Protein AF-A0A536X803-F1 (afdb_monomer)

Sequence (122 aa):
MPSRKRCISSSVLGGNAGVATTVPAFPGFPLGVTSGTYDGVLN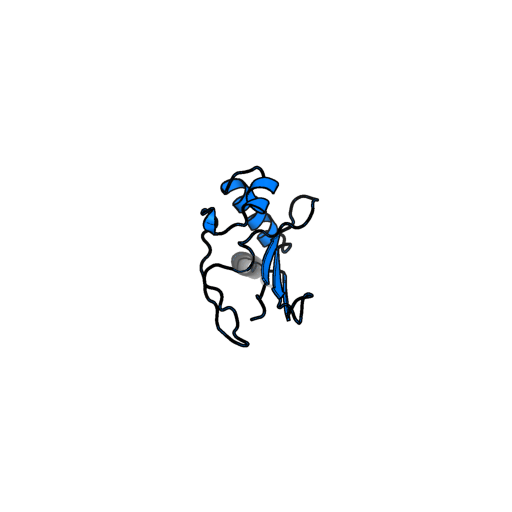LASAASYNPAFITANGGSVAQAEAVFIAGLLSNQTYLNIHTVNFPGGEIRAFLRVPEPATLVLFGIALAGVAFTRRPRP

Solvent-accessible surface area (backbone atoms only — not comparable to full-atom values): 7137 Å² total; per-residue (Å²): 131,67,71,48,38,28,41,36,29,36,37,75,70,101,52,82,64,38,50,41,30,26,75,54,38,51,90,88,55,84,69,80,60,97,74,84,86,82,86,83,87,73,53,62,85,41,65,86,43,35,20,70,69,30,24,54,75,44,78,60,35,47,70,45,32,36,53,49,46,51,53,4,34,75,66,50,42,19,34,42,40,36,26,34,74,92,35,72,90,41,76,46,76,49,64,46,72,68,81,78,65,68,61,58,59,51,49,52,52,50,54,50,52,53,54,62,72,66,56,82,79,132

Radius of gyration: 20.3 Å; Cα contacts (8 Å, |Δi|>4): 181; chains: 1; bounding box: 62×33×50 Å

Foldseek 3Di:
DWWKAKFKWFDDDPDDGDGFADPSHHPPPDTPDPDDDDDDDQDLQDPNGGDQVLCVVQPNHSVSSSVRRVNRQAVLRMKIFTGTPVRNVGPDIDRRHDPDDCVVVVVVVVVVVVVVVPPDDD

pLDDT: mean 81.98, std 11.74, range [44.28, 94.69]

Mean predicted aligned error: 9.09 Å

Structure (mmCIF, N/CA/C/O backbone):
data_AF-A0A536X803-F1
#
_entry.id   AF-A0A536X803-F1
#
loop_
_atom_site.group_PDB
_atom_site.id
_atom_site.type_symbol
_atom_site.label_atom_id
_atom_site.label_alt_id
_atom_site.label_comp_id
_atom_site.label_asym_id
_atom_site.label_entity_id
_atom_site.label_seq_id
_atom_site.pdbx_PDB_ins_code
_atom_site.Cartn_x
_atom_site.Cartn_y
_atom_site.Cartn_z
_atom_site.occupancy
_atom_site.B_iso_or_equiv
_atom_site.auth_seq_id
_atom_site.auth_comp_id
_atom_site.auth_asym_id
_atom_site.auth_atom_id
_atom_site.pdbx_PDB_model_num
ATOM 1 N N . MET A 1 1 ? 9.266 -8.608 -23.574 1.00 44.28 1 MET A N 1
ATOM 2 C CA . MET A 1 1 ? 8.009 -8.557 -22.794 1.00 44.28 1 MET A CA 1
ATOM 3 C C . MET A 1 1 ? 8.082 -7.351 -21.862 1.00 44.28 1 MET A C 1
ATOM 5 O O . MET A 1 1 ? 9.076 -7.252 -21.151 1.00 44.28 1 MET A O 1
ATOM 9 N N . PRO A 1 2 ? 7.138 -6.397 -21.902 1.00 51.75 2 PRO A N 1
ATOM 10 C CA . PRO A 1 2 ? 7.245 -5.156 -21.137 1.00 51.75 2 PRO A CA 1
ATOM 11 C C . PRO A 1 2 ? 7.035 -5.419 -19.639 1.00 51.75 2 PRO A C 1
ATOM 13 O O . PRO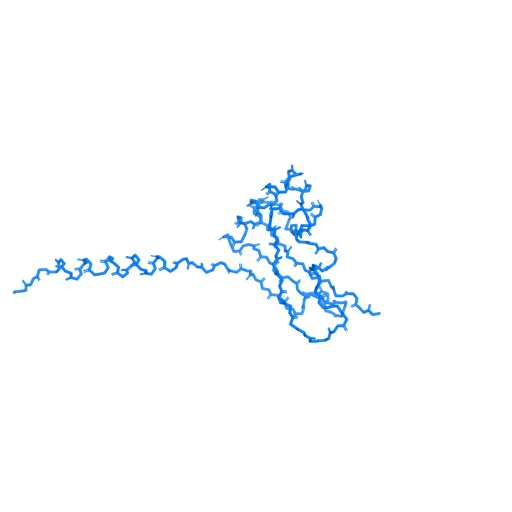 A 1 2 ? 5.934 -5.756 -19.206 1.00 51.75 2 PRO A O 1
ATOM 16 N N . SER A 1 3 ? 8.093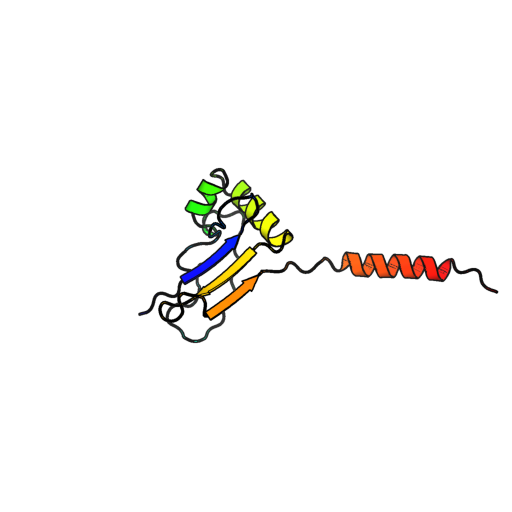 -5.280 -18.841 1.00 47.38 3 SER A N 1
ATOM 17 C CA . SER A 1 3 ? 8.046 -5.446 -17.385 1.00 47.38 3 SER A CA 1
ATOM 18 C C . SER A 1 3 ? 7.124 -4.392 -16.765 1.00 47.38 3 SER A C 1
ATOM 20 O O . SER A 1 3 ? 7.462 -3.208 -16.722 1.00 47.38 3 SER A O 1
ATOM 22 N N . ARG A 1 4 ? 5.934 -4.805 -16.311 1.00 55.75 4 ARG A N 1
ATOM 23 C CA . ARG A 1 4 ? 5.007 -3.920 -15.593 1.00 55.75 4 ARG A CA 1
ATOM 24 C C . ARG A 1 4 ? 5.586 -3.634 -14.210 1.00 55.75 4 ARG A C 1
ATOM 26 O O . ARG A 1 4 ? 5.857 -4.568 -13.461 1.00 55.75 4 ARG A O 1
ATOM 33 N N . LYS A 1 5 ? 5.778 -2.359 -13.879 1.00 57.78 5 LYS A N 1
ATOM 34 C CA . LYS A 1 5 ? 6.199 -1.927 -12.546 1.00 57.78 5 LYS A CA 1
ATOM 35 C C . LYS A 1 5 ? 4.954 -1.496 -11.752 1.00 57.78 5 LYS A C 1
ATOM 37 O O . LYS A 1 5 ? 4.036 -0.861 -12.276 1.00 57.78 5 LYS A O 1
ATOM 42 N N . ARG A 1 6 ? 4.850 -1.938 -10.507 1.00 72.25 6 ARG A N 1
ATOM 43 C CA . ARG A 1 6 ? 3.650 -1.889 -9.678 1.00 72.25 6 ARG A CA 1
ATOM 44 C C . ARG A 1 6 ? 4.062 -1.772 -8.231 1.00 72.25 6 ARG A C 1
ATOM 46 O O . ARG A 1 6 ? 4.670 -2.687 -7.688 1.00 72.25 6 ARG A O 1
ATOM 53 N N . CYS A 1 7 ? 3.785 -0.632 -7.629 1.00 68.75 7 CYS A N 1
ATOM 54 C CA . CYS A 1 7 ? 4.320 -0.362 -6.313 1.00 68.75 7 CYS A CA 1
ATOM 55 C C . CYS A 1 7 ? 3.469 0.644 -5.547 1.00 68.75 7 CYS A C 1
ATOM 57 O O . CYS A 1 7 ? 2.844 1.524 -6.146 1.00 68.75 7 CYS A O 1
ATOM 59 N N . ILE A 1 8 ? 3.464 0.513 -4.222 1.00 73.19 8 ILE A N 1
ATOM 60 C CA . ILE A 1 8 ? 2.869 1.502 -3.328 1.00 73.19 8 ILE A CA 1
ATOM 61 C C . ILE A 1 8 ? 3.967 2.408 -2.800 1.00 73.19 8 ILE A C 1
ATOM 63 O O . ILE A 1 8 ? 5.011 1.935 -2.364 1.00 73.19 8 ILE A O 1
ATOM 67 N N . SER A 1 9 ? 3.707 3.708 -2.815 1.00 68.88 9 SER A N 1
ATOM 68 C CA . SER A 1 9 ? 4.531 4.722 -2.174 1.00 68.88 9 SER A CA 1
ATOM 69 C C . SER A 1 9 ? 3.792 5.289 -0.969 1.00 68.88 9 SER A C 1
ATOM 71 O O . SER A 1 9 ? 2.607 5.588 -1.072 1.00 68.88 9 SER A O 1
ATOM 73 N N . SER A 1 10 ? 4.476 5.482 0.153 1.00 58.47 10 SER A N 1
ATOM 74 C CA . SER A 1 10 ? 3.915 6.160 1.329 1.00 58.47 10 SER A CA 1
ATOM 75 C C . SER A 1 10 ? 4.867 7.259 1.787 1.00 58.47 10 SER A C 1
ATOM 77 O O . SER A 1 10 ? 6.069 7.023 1.910 1.00 58.47 10 SER A O 1
ATOM 79 N N . SER A 1 11 ? 4.341 8.452 2.047 1.00 56.53 11 SER A N 1
ATOM 80 C CA . SER A 1 11 ? 5.093 9.584 2.600 1.00 56.53 11 SER A CA 1
ATOM 81 C C . SER A 1 11 ? 4.446 10.022 3.903 1.00 56.53 11 SER A C 1
ATOM 83 O O . SER A 1 11 ? 3.281 10.393 3.864 1.00 56.53 11 SER A O 1
ATOM 85 N N . VAL A 1 12 ? 5.166 9.996 5.028 1.00 53.78 12 VAL A N 1
ATOM 86 C CA . VAL A 1 12 ? 4.600 10.427 6.331 1.00 53.78 12 VAL A CA 1
ATOM 87 C C . VAL A 1 12 ? 5.533 11.325 7.131 1.00 53.78 12 VAL A C 1
ATOM 89 O O . VAL A 1 12 ? 5.132 11.921 8.121 1.00 53.78 12 VAL A O 1
ATOM 92 N N . LEU A 1 13 ? 6.784 11.483 6.712 1.00 48.38 13 LEU A N 1
ATOM 93 C CA . LEU A 1 13 ? 7.777 12.202 7.505 1.00 48.38 13 LEU A CA 1
ATOM 94 C C . LEU A 1 13 ? 8.604 13.118 6.614 1.00 48.38 13 LEU A C 1
ATOM 96 O O . LEU A 1 13 ? 9.770 12.838 6.378 1.00 48.38 13 LEU A O 1
ATOM 100 N N . GLY A 1 14 ? 7.983 14.176 6.076 1.00 45.94 14 GLY A N 1
ATOM 101 C CA . GLY A 1 14 ? 8.670 15.353 5.507 1.00 45.94 14 GLY A CA 1
ATOM 102 C C . GLY A 1 14 ? 9.759 15.113 4.446 1.00 45.94 14 GLY A C 1
ATOM 103 O O . GLY A 1 14 ? 10.484 16.042 4.107 1.00 45.94 14 GLY A O 1
ATOM 104 N N . GLY A 1 15 ? 9.885 13.894 3.925 1.00 53.44 15 GLY A N 1
ATOM 105 C CA . GLY A 1 15 ? 10.927 13.437 3.015 1.00 53.44 15 GLY A CA 1
ATOM 106 C C . GLY A 1 15 ? 10.338 12.601 1.882 1.00 53.44 15 GLY A C 1
ATOM 107 O O . GLY A 1 15 ? 9.170 12.206 1.929 1.00 53.44 15 GLY A O 1
ATOM 108 N N . ASN A 1 16 ? 11.151 12.382 0.842 1.00 52.78 16 ASN A N 1
ATOM 109 C CA . ASN A 1 16 ? 10.751 11.754 -0.420 1.00 52.78 16 ASN A CA 1
ATOM 110 C C . ASN A 1 16 ? 9.870 10.515 -0.204 1.00 52.78 16 ASN A C 1
ATOM 112 O O . ASN A 1 16 ? 10.245 9.602 0.529 1.00 52.78 16 ASN A O 1
ATOM 116 N N . ALA A 1 17 ? 8.718 10.485 -0.880 1.00 63.34 17 ALA A N 1
ATOM 117 C CA . ALA A 1 17 ? 7.799 9.356 -0.875 1.00 63.34 17 ALA A CA 1
ATOM 118 C C . ALA A 1 17 ? 8.532 8.102 -1.386 1.00 63.34 17 ALA A C 1
ATOM 120 O O . ALA A 1 17 ? 8.801 7.956 -2.579 1.00 63.34 17 ALA A O 1
ATOM 121 N N . GLY A 1 18 ? 8.932 7.239 -0.455 1.00 76.75 18 GLY A N 1
ATOM 122 C CA . GLY A 1 18 ? 9.611 5.990 -0.757 1.00 76.75 18 GLY A CA 1
ATOM 123 C C . GLY A 1 18 ? 8.607 4.932 -1.192 1.00 76.75 18 GLY A C 1
ATOM 124 O O . GLY A 1 18 ? 7.491 4.859 -0.673 1.00 76.75 18 GLY A O 1
ATOM 125 N N . VAL A 1 19 ? 9.020 4.080 -2.127 1.00 87.19 19 VAL A N 1
ATOM 126 C CA . VAL A 1 19 ? 8.239 2.909 -2.518 1.00 87.19 19 VAL A CA 1
ATOM 127 C C . VAL A 1 19 ? 8.297 1.873 -1.398 1.00 87.19 19 VAL A C 1
ATOM 129 O O . VAL A 1 19 ? 9.337 1.245 -1.211 1.00 87.19 19 VAL A O 1
ATOM 132 N N . ALA A 1 20 ? 7.189 1.711 -0.677 1.00 88.06 20 ALA A N 1
ATOM 133 C CA . ALA A 1 20 ? 7.070 0.867 0.504 1.00 88.06 20 ALA A CA 1
ATOM 134 C C . ALA A 1 20 ? 7.139 -0.626 0.183 1.00 88.06 20 ALA A C 1
ATOM 136 O O . ALA A 1 20 ? 7.812 -1.376 0.883 1.00 88.06 20 ALA A O 1
ATOM 137 N N . THR A 1 21 ? 6.482 -1.058 -0.891 1.00 89.44 21 THR A N 1
ATOM 138 C CA . THR A 1 21 ? 6.330 -2.480 -1.235 1.00 89.44 21 THR A CA 1
ATOM 139 C C . THR A 1 21 ? 7.408 -2.965 -2.193 1.00 89.44 21 THR A C 1
ATOM 141 O O . THR A 1 21 ? 8.109 -2.164 -2.810 1.00 89.44 21 THR A O 1
ATOM 144 N N . THR A 1 22 ? 7.512 -4.281 -2.376 1.00 86.12 22 THR A N 1
ATOM 145 C CA . THR A 1 22 ? 8.457 -4.878 -3.329 1.00 86.12 22 THR A CA 1
ATOM 146 C C . THR A 1 22 ? 8.345 -4.269 -4.731 1.00 86.12 22 THR A C 1
ATOM 148 O O . THR A 1 22 ? 7.261 -3.972 -5.238 1.00 86.12 22 THR A O 1
ATOM 151 N N . VAL A 1 23 ? 9.501 -4.095 -5.368 1.00 83.31 23 VAL A N 1
ATOM 152 C CA . VAL A 1 23 ? 9.675 -3.598 -6.740 1.00 83.31 23 VAL A CA 1
ATOM 153 C C . VAL A 1 23 ? 10.354 -4.725 -7.529 1.00 83.31 23 VAL A C 1
ATOM 155 O O . VAL A 1 23 ? 11.230 -5.383 -6.973 1.00 83.31 23 VAL A O 1
ATOM 158 N N . PRO A 1 24 ? 10.000 -4.987 -8.801 1.00 80.75 24 PRO A N 1
ATOM 159 C CA . PRO A 1 24 ? 9.132 -4.203 -9.674 1.00 80.75 24 PRO A CA 1
ATOM 160 C C . PRO A 1 24 ? 7.641 -4.413 -9.459 1.00 80.75 24 PRO A C 1
ATOM 162 O O . PRO A 1 24 ? 6.900 -3.570 -9.930 1.00 80.75 24 PRO A O 1
ATOM 165 N N . ALA A 1 25 ? 7.185 -5.470 -8.795 1.00 85.25 25 ALA A N 1
ATOM 166 C CA . ALA A 1 25 ? 5.763 -5.715 -8.579 1.00 85.25 25 ALA A CA 1
ATOM 167 C C . ALA A 1 25 ? 5.509 -6.361 -7.214 1.00 85.25 25 ALA A C 1
ATOM 169 O O . ALA A 1 25 ? 6.440 -6.854 -6.569 1.00 85.25 25 ALA A O 1
ATOM 170 N N . PHE A 1 26 ? 4.242 -6.384 -6.799 1.00 87.56 26 PHE A N 1
ATOM 171 C CA . PHE A 1 26 ? 3.814 -7.187 -5.658 1.00 87.56 26 PHE A CA 1
ATOM 172 C C . PHE A 1 26 ? 4.089 -8.680 -5.888 1.00 87.56 26 PHE A C 1
ATOM 174 O O . PHE A 1 26 ? 4.055 -9.137 -7.039 1.00 87.56 26 PHE A O 1
ATOM 181 N N . PRO A 1 27 ? 4.304 -9.459 -4.815 1.00 86.44 27 PRO A N 1
ATOM 182 C CA . PRO A 1 27 ? 4.440 -10.906 -4.914 1.00 86.44 27 PRO A CA 1
ATOM 183 C C . PRO A 1 27 ? 3.209 -11.528 -5.585 1.00 86.44 27 PRO A C 1
ATOM 185 O O . PRO A 1 27 ? 2.082 -11.254 -5.193 1.00 86.44 27 PRO A O 1
ATOM 188 N N . GLY A 1 2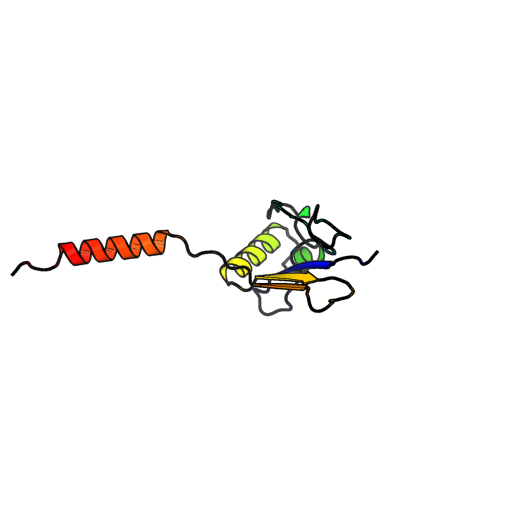8 ? 3.414 -12.351 -6.616 1.00 86.38 28 GLY A N 1
ATOM 189 C CA . GLY A 1 28 ? 2.318 -13.030 -7.322 1.00 86.38 28 GLY A CA 1
ATOM 190 C C . GLY A 1 28 ? 1.474 -12.143 -8.247 1.00 86.38 28 GLY A C 1
ATOM 191 O O . GLY A 1 28 ? 0.491 -12.623 -8.809 1.00 86.38 28 GLY A O 1
ATOM 192 N N . PHE A 1 29 ? 1.836 -10.872 -8.450 1.00 86.88 29 PHE A N 1
ATOM 193 C CA . PHE A 1 29 ? 1.099 -10.004 -9.368 1.00 86.88 29 PHE A CA 1
ATOM 194 C C . PHE A 1 29 ? 1.197 -10.511 -10.824 1.00 86.88 29 PHE A C 1
ATOM 196 O O . PHE A 1 29 ? 2.312 -10.750 -11.297 1.00 86.88 29 PHE A O 1
ATOM 203 N N . PRO A 1 30 ? 0.083 -10.625 -11.579 1.00 86.25 30 PRO A N 1
ATOM 204 C CA . PRO A 1 30 ? 0.113 -11.063 -12.973 1.00 86.25 30 PRO A CA 1
ATOM 205 C C . PRO A 1 30 ? 0.907 -10.096 -13.864 1.00 86.25 30 PRO A C 1
ATOM 207 O O . PRO A 1 30 ? 0.500 -8.958 -14.112 1.00 86.25 30 PRO A O 1
ATOM 210 N N . LEU A 1 31 ? 2.053 -10.549 -14.372 1.00 84.38 31 LEU A N 1
ATOM 211 C CA . LEU A 1 31 ? 2.896 -9.783 -15.291 1.00 84.38 31 LEU A CA 1
ATOM 212 C C . LEU A 1 31 ? 2.673 -10.225 -16.739 1.00 84.38 31 LEU A C 1
ATOM 214 O O . LEU A 1 31 ? 2.342 -11.371 -17.016 1.00 84.38 31 LEU A O 1
ATOM 218 N N . GLY A 1 32 ? 2.854 -9.295 -17.679 1.00 78.38 32 GLY A N 1
ATOM 219 C CA . GLY A 1 32 ? 2.731 -9.576 -19.116 1.00 78.38 32 GLY A CA 1
ATOM 220 C C . GLY A 1 32 ? 1.298 -9.728 -19.644 1.00 78.38 32 GLY A C 1
ATOM 221 O O . GLY A 1 32 ? 1.122 -9.819 -20.852 1.00 78.38 32 GLY A O 1
ATOM 222 N N . VAL A 1 33 ? 0.280 -9.684 -18.783 1.00 80.62 33 VAL A N 1
ATOM 223 C CA . VAL A 1 33 ? -1.141 -9.739 -19.172 1.00 80.62 33 VAL A CA 1
ATOM 224 C C . VAL A 1 33 ? -1.731 -8.341 -19.346 1.00 80.62 33 VAL A C 1
ATOM 226 O O . VAL A 1 33 ? -1.260 -7.406 -18.707 1.00 80.62 33 VAL A O 1
ATOM 229 N N . THR A 1 34 ? -2.747 -8.171 -20.196 1.00 75.75 34 THR A N 1
ATOM 230 C CA . THR A 1 34 ? -3.491 -6.902 -20.384 1.00 75.75 34 THR A CA 1
ATOM 231 C C . THR A 1 34 ? -4.702 -6.762 -19.463 1.00 75.75 34 THR A C 1
ATOM 233 O O . THR A 1 34 ? -5.189 -5.654 -19.263 1.00 75.75 34 THR A O 1
ATOM 236 N N . SER A 1 35 ? -5.145 -7.864 -18.864 1.00 80.62 35 SER A N 1
ATOM 237 C CA . SER A 1 35 ? -6.224 -7.937 -17.882 1.00 80.62 35 SER A CA 1
ATOM 238 C C . SER A 1 35 ? -5.937 -9.057 -16.888 1.00 80.62 35 SER A C 1
ATOM 240 O O . SER A 1 35 ? -5.300 -10.050 -17.241 1.00 80.62 35 SER A O 1
ATOM 242 N N . GLY A 1 36 ? -6.436 -8.930 -15.665 1.00 82.94 36 GLY A N 1
ATOM 243 C CA . GLY A 1 36 ? -6.332 -9.974 -14.655 1.00 82.94 36 GLY A CA 1
ATOM 244 C C . GLY A 1 36 ? -6.858 -9.505 -13.308 1.00 82.94 36 GLY A C 1
ATOM 245 O O . GLY A 1 36 ? -7.009 -8.306 -13.075 1.00 82.94 36 GLY A O 1
ATOM 246 N N . THR A 1 37 ? -7.106 -10.467 -12.430 1.00 86.94 37 THR A N 1
ATOM 247 C CA . THR A 1 37 ? -7.466 -10.221 -11.034 1.00 86.94 37 THR A CA 1
ATOM 248 C C . THR A 1 37 ? -6.248 -10.504 -10.170 1.00 86.94 37 THR A C 1
ATOM 250 O O . THR A 1 37 ? -5.552 -11.497 -10.380 1.00 86.94 37 THR A O 1
ATOM 253 N N . TYR A 1 38 ? -5.984 -9.625 -9.211 1.00 87.62 38 TYR A N 1
ATOM 254 C CA . TYR A 1 38 ? -4.974 -9.838 -8.187 1.00 87.62 38 TYR A CA 1
ATOM 255 C C . TYR A 1 38 ? -5.639 -9.679 -6.826 1.00 87.62 38 TYR A C 1
ATOM 257 O O . TYR A 1 38 ? -6.201 -8.625 -6.535 1.00 87.62 38 TYR A O 1
ATOM 265 N N . ASP A 1 39 ? -5.556 -10.732 -6.026 1.00 91.25 39 ASP A N 1
ATOM 266 C CA . ASP A 1 39 ? -5.906 -10.742 -4.614 1.00 91.25 39 ASP A CA 1
ATOM 267 C C . ASP A 1 39 ? -4.685 -11.290 -3.872 1.00 91.25 39 ASP A C 1
ATOM 269 O O . ASP A 1 39 ? -4.127 -12.322 -4.256 1.00 91.25 39 ASP A O 1
ATOM 273 N N . GLY A 1 40 ? -4.206 -10.548 -2.881 1.00 87.38 40 GLY A N 1
ATOM 274 C CA . GLY A 1 40 ? -3.003 -10.900 -2.151 1.00 87.38 40 GLY A CA 1
ATOM 275 C C . GLY A 1 40 ? -2.967 -10.217 -0.797 1.00 87.38 40 GLY A C 1
ATOM 276 O O . GLY A 1 40 ? -3.215 -9.016 -0.681 1.00 87.38 40 GLY A O 1
ATOM 277 N N . VAL A 1 41 ? -2.608 -10.989 0.225 1.00 90.12 41 VAL A N 1
ATOM 278 C CA . VAL A 1 41 ? -2.423 -10.495 1.588 1.00 90.12 41 VAL A CA 1
ATOM 279 C C . VAL A 1 41 ? -0.941 -10.219 1.811 1.00 90.12 41 VAL A C 1
ATOM 281 O O . VAL A 1 41 ? -0.114 -11.128 1.751 1.00 90.12 41 VAL A O 1
ATOM 284 N N . LEU A 1 42 ? -0.602 -8.960 2.087 1.00 89.12 42 LEU A N 1
ATOM 285 C CA . LEU A 1 42 ? 0.739 -8.574 2.522 1.00 89.12 42 LEU A CA 1
ATOM 286 C C . LEU A 1 42 ? 0.795 -8.578 4.049 1.00 89.12 42 LEU A C 1
ATOM 288 O O . LEU A 1 42 ? 0.098 -7.809 4.707 1.00 89.12 42 LEU A O 1
ATOM 292 N N . ASN A 1 43 ? 1.655 -9.425 4.612 1.00 92.50 43 ASN A N 1
ATOM 293 C CA . ASN A 1 43 ? 1.941 -9.392 6.040 1.00 92.50 43 ASN A CA 1
ATOM 294 C C . ASN A 1 43 ? 2.892 -8.225 6.338 1.00 92.50 43 ASN A C 1
ATOM 296 O O . ASN A 1 43 ? 4.079 -8.302 6.014 1.00 92.50 43 ASN A O 1
ATOM 300 N N . LEU A 1 44 ? 2.381 -7.166 6.963 1.00 90.81 44 LEU A N 1
ATOM 301 C CA . LEU A 1 44 ? 3.156 -5.972 7.307 1.00 90.81 44 LEU A CA 1
ATOM 302 C C . LEU A 1 44 ? 4.237 -6.220 8.372 1.00 90.81 44 LEU A C 1
ATOM 304 O O . LEU A 1 44 ? 5.160 -5.422 8.464 1.00 90.81 44 LEU A O 1
ATOM 308 N N . ALA A 1 45 ? 4.202 -7.344 9.091 1.00 93.81 45 ALA A N 1
ATOM 309 C CA . ALA A 1 45 ? 5.277 -7.743 10.000 1.00 93.81 45 ALA A CA 1
ATOM 310 C C . ALA A 1 45 ? 6.419 -8.501 9.288 1.00 93.81 45 ALA A C 1
ATOM 312 O O . ALA A 1 45 ? 7.445 -8.809 9.895 1.00 93.81 45 ALA A O 1
ATOM 313 N N . SER A 1 46 ? 6.261 -8.835 8.002 1.00 92.75 46 SER A N 1
ATOM 314 C CA . SER A 1 46 ? 7.262 -9.568 7.223 1.00 92.75 46 SER A CA 1
ATOM 315 C C . SER A 1 46 ? 8.100 -8.633 6.358 1.00 92.75 46 SER A C 1
ATOM 317 O O . SER A 1 46 ? 7.567 -7.862 5.561 1.00 92.75 46 SER A O 1
ATOM 319 N N . ALA A 1 47 ? 9.427 -8.781 6.421 1.00 91.19 47 ALA A N 1
ATOM 320 C CA . ALA A 1 47 ? 10.353 -8.067 5.538 1.00 91.19 47 ALA A CA 1
ATOM 321 C C . ALA A 1 47 ? 10.075 -8.325 4.044 1.00 91.19 47 ALA A C 1
ATOM 323 O O . ALA A 1 47 ? 10.329 -7.453 3.218 1.00 91.19 47 ALA A O 1
ATOM 324 N N . ALA A 1 48 ? 9.515 -9.491 3.696 1.00 90.56 48 ALA A N 1
ATOM 325 C CA . ALA A 1 48 ? 9.203 -9.864 2.315 1.00 90.56 48 ALA A CA 1
ATOM 326 C C . ALA A 1 48 ? 8.103 -8.997 1.674 1.00 90.56 48 ALA A C 1
ATOM 328 O O . ALA A 1 48 ? 7.960 -8.991 0.454 1.00 90.56 48 ALA A O 1
ATOM 329 N N . SER A 1 49 ? 7.333 -8.264 2.482 1.00 91.00 49 SER A N 1
ATOM 330 C CA . SER A 1 49 ? 6.292 -7.348 2.007 1.00 91.00 49 SER A CA 1
ATOM 331 C C . SER A 1 49 ? 6.848 -5.991 1.567 1.00 91.00 49 SER A C 1
ATOM 333 O O . SER A 1 49 ? 6.166 -5.253 0.851 1.00 91.00 49 SER A O 1
ATOM 335 N N . TYR A 1 50 ? 8.078 -5.657 1.970 1.00 90.94 50 TYR A N 1
ATOM 336 C CA . TYR A 1 50 ? 8.654 -4.332 1.778 1.00 90.94 50 TYR A CA 1
ATOM 337 C C . TYR A 1 50 ? 9.799 -4.316 0.775 1.00 90.94 50 TYR A C 1
ATOM 339 O O . TYR A 1 50 ? 10.502 -5.297 0.543 1.00 90.94 50 TYR A O 1
ATOM 347 N N . ASN A 1 51 ? 10.033 -3.135 0.215 1.00 91.19 51 ASN A N 1
ATOM 348 C CA . ASN A 1 51 ? 11.292 -2.821 -0.434 1.00 91.19 51 ASN A CA 1
ATOM 349 C C . ASN A 1 51 ? 12.398 -2.673 0.632 1.00 91.19 51 ASN A C 1
ATOM 351 O O . ASN A 1 5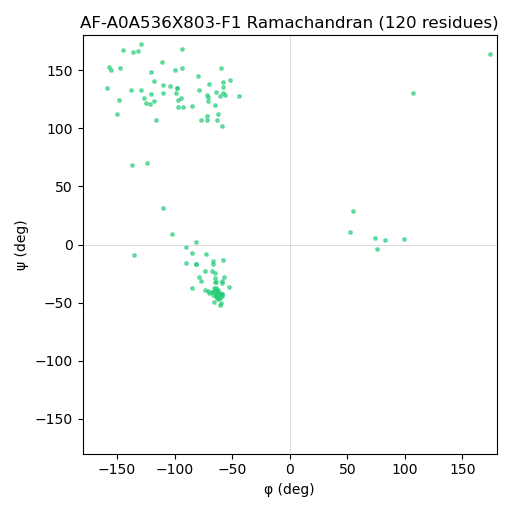1 ? 12.242 -1.847 1.536 1.00 91.19 51 ASN A O 1
ATOM 355 N N . PRO A 1 52 ? 13.542 -3.373 0.523 1.00 91.12 52 PRO A N 1
ATOM 356 C CA . PRO A 1 52 ? 14.665 -3.189 1.442 1.00 91.12 52 PRO A CA 1
ATOM 357 C C . PRO A 1 52 ? 15.114 -1.726 1.572 1.00 91.12 52 PRO A C 1
ATOM 359 O O . PRO A 1 52 ? 15.413 -1.275 2.674 1.00 91.12 52 PRO A O 1
ATOM 362 N N . ALA A 1 53 ? 15.069 -0.948 0.482 1.00 90.06 53 ALA A N 1
ATOM 363 C CA . ALA A 1 53 ? 15.400 0.477 0.521 1.00 90.06 53 ALA A CA 1
ATOM 364 C C . ALA A 1 53 ? 14.423 1.292 1.386 1.00 90.06 53 ALA A C 1
ATOM 366 O O . ALA A 1 53 ? 14.829 2.257 2.030 1.00 90.06 53 ALA A O 1
ATOM 367 N N . PHE A 1 54 ? 13.148 0.896 1.437 1.00 89.25 54 PHE A N 1
ATOM 368 C CA . PHE A 1 54 ? 12.160 1.527 2.309 1.00 89.25 54 PHE A CA 1
ATOM 369 C C . PHE A 1 54 ? 12.403 1.186 3.777 1.00 89.25 54 PHE A C 1
ATOM 371 O O . PHE A 1 54 ? 12.308 2.072 4.621 1.00 89.25 54 PHE A O 1
ATOM 378 N N . ILE A 1 55 ? 12.776 -0.059 4.087 1.00 90.62 55 ILE A N 1
ATOM 379 C CA . ILE A 1 55 ? 13.162 -0.444 5.451 1.00 90.62 55 ILE A CA 1
ATOM 380 C C . ILE A 1 55 ? 14.359 0.398 5.908 1.00 90.62 55 ILE A C 1
ATOM 382 O O . ILE A 1 55 ? 14.303 1.024 6.964 1.00 90.62 55 ILE A O 1
ATOM 386 N N . THR A 1 56 ? 15.418 0.479 5.096 1.00 90.88 56 THR A N 1
ATOM 387 C CA . THR A 1 56 ? 16.615 1.271 5.420 1.00 90.88 56 THR A CA 1
ATOM 388 C C . THR A 1 56 ? 16.297 2.757 5.606 1.00 90.88 56 THR A C 1
ATOM 390 O O . THR A 1 56 ? 16.785 3.363 6.556 1.00 90.88 56 THR A O 1
ATOM 393 N N . ALA A 1 57 ? 15.449 3.339 4.751 1.00 88.25 57 ALA A N 1
ATOM 394 C CA . ALA A 1 57 ? 15.078 4.753 4.834 1.00 88.25 57 ALA A CA 1
ATOM 395 C C . ALA A 1 57 ? 14.242 5.107 6.079 1.00 88.25 57 ALA A C 1
ATOM 397 O O . ALA A 1 57 ? 14.247 6.260 6.500 1.00 88.25 57 ALA A O 1
ATOM 398 N N . ASN A 1 58 ? 13.550 4.134 6.680 1.00 87.12 58 ASN A N 1
ATOM 399 C CA . ASN A 1 58 ? 12.645 4.343 7.814 1.00 87.12 58 ASN A CA 1
ATOM 400 C C . ASN A 1 58 ? 13.187 3.755 9.127 1.00 87.12 58 ASN A C 1
ATOM 402 O O . ASN A 1 58 ? 12.417 3.329 9.979 1.00 87.12 58 ASN A O 1
AT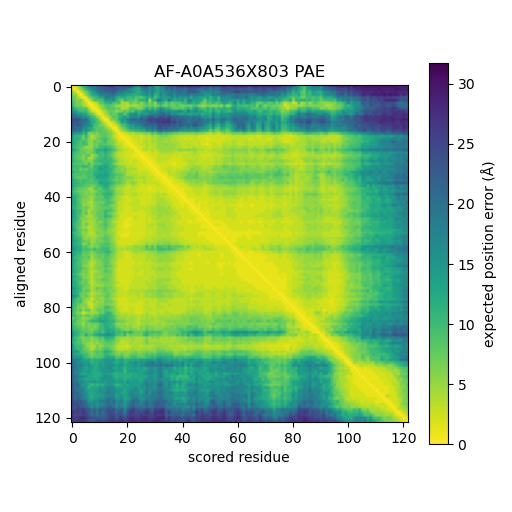OM 406 N N . GLY A 1 59 ? 14.513 3.738 9.297 1.00 85.25 59 GLY A N 1
ATOM 407 C CA . GLY A 1 59 ? 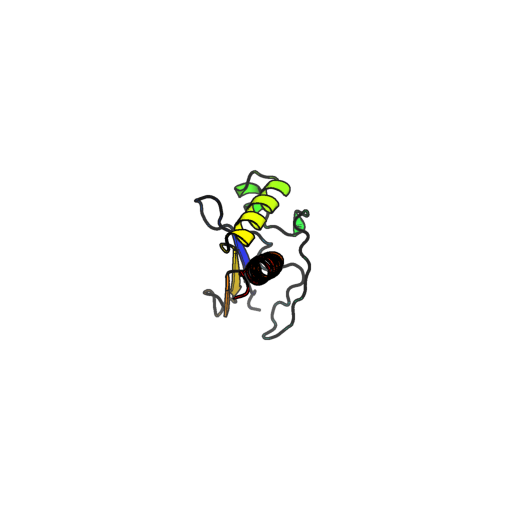15.170 3.350 10.554 1.00 85.25 59 GLY A CA 1
ATOM 408 C C . GLY A 1 59 ? 15.706 1.914 10.601 1.00 85.25 59 GLY A C 1
ATOM 409 O O . GLY A 1 59 ? 16.257 1.492 11.613 1.00 85.25 59 GLY A O 1
ATOM 410 N N . GLY A 1 60 ? 15.627 1.173 9.491 1.00 87.00 60 GLY A N 1
ATOM 411 C CA . GLY A 1 60 ? 16.334 -0.098 9.314 1.00 87.00 60 GLY A CA 1
ATOM 412 C C . GLY A 1 60 ? 15.643 -1.319 9.920 1.00 87.00 60 GLY A C 1
ATOM 413 O O . GLY A 1 60 ? 16.191 -2.417 9.842 1.00 87.00 60 GLY A O 1
ATOM 414 N N . SER A 1 61 ? 14.442 -1.163 10.482 1.00 91.69 61 SER A N 1
ATOM 415 C CA . SER A 1 61 ? 13.651 -2.265 11.038 1.00 91.69 61 SER A CA 1
ATOM 416 C C . SER A 1 61 ? 12.288 -2.402 10.357 1.00 91.69 61 SER A C 1
ATOM 418 O O . SER A 1 61 ? 11.678 -1.418 9.936 1.00 91.69 61 SER A O 1
ATOM 420 N N . VAL A 1 62 ? 11.783 -3.638 10.274 1.00 92.94 62 VAL A N 1
ATOM 421 C CA . VAL A 1 62 ? 10.452 -3.922 9.705 1.00 92.94 62 VAL A CA 1
ATOM 422 C C . VAL A 1 62 ? 9.348 -3.275 10.540 1.00 92.94 62 VAL A C 1
ATOM 424 O O . VAL A 1 62 ? 8.418 -2.717 9.976 1.00 92.94 62 VAL A O 1
ATOM 427 N N . ALA A 1 63 ? 9.490 -3.262 11.868 1.00 93.25 63 ALA A N 1
ATOM 428 C CA . ALA A 1 63 ? 8.515 -2.647 12.766 1.00 93.25 63 ALA A CA 1
ATOM 429 C C . ALA A 1 63 ? 8.364 -1.132 12.529 1.00 93.25 63 ALA A C 1
ATOM 431 O O . ALA A 1 63 ? 7.256 -0.602 12.560 1.00 93.25 63 ALA A O 1
ATOM 432 N N . GLN A 1 64 ? 9.463 -0.420 12.255 1.00 90.44 64 GLN A N 1
ATOM 433 C CA . GLN A 1 64 ? 9.383 1.003 11.918 1.00 90.44 64 GLN A CA 1
ATOM 434 C C . GLN A 1 64 ? 8.828 1.226 10.510 1.00 90.44 64 GLN A C 1
ATOM 436 O O . GLN A 1 64 ? 8.019 2.132 10.316 1.00 90.44 64 GLN A O 1
ATOM 441 N N . ALA A 1 65 ? 9.207 0.387 9.541 1.00 90.50 65 ALA A N 1
ATOM 442 C CA . ALA A 1 65 ? 8.631 0.432 8.199 1.00 90.50 65 ALA A CA 1
ATOM 443 C C . ALA A 1 65 ? 7.106 0.226 8.235 1.00 90.50 65 ALA A C 1
ATOM 445 O O . ALA A 1 65 ? 6.374 0.972 7.589 1.00 90.50 65 ALA A O 1
ATOM 446 N N . GLU A 1 66 ? 6.630 -0.724 9.041 1.00 92.31 66 GLU A N 1
ATOM 447 C CA . GLU A 1 66 ? 5.210 -0.967 9.298 1.00 92.31 66 GLU A CA 1
ATOM 448 C C . GLU A 1 66 ? 4.528 0.252 9.920 1.00 92.31 66 GLU A C 1
ATOM 450 O O . GLU A 1 66 ? 3.527 0.730 9.388 1.00 92.31 66 GLU A O 1
ATOM 455 N N . ALA A 1 67 ? 5.087 0.802 11.002 1.00 90.94 67 ALA A N 1
ATOM 456 C CA . ALA A 1 67 ? 4.516 1.962 11.679 1.00 90.94 67 ALA A CA 1
ATOM 457 C C . ALA A 1 67 ? 4.387 3.173 10.739 1.00 90.94 67 ALA A C 1
ATOM 459 O O . ALA A 1 67 ? 3.338 3.818 10.696 1.00 90.94 67 ALA A O 1
ATOM 460 N N . VAL A 1 68 ? 5.426 3.456 9.945 1.00 89.31 68 VAL A N 1
ATOM 461 C CA . VAL A 1 68 ? 5.405 4.548 8.962 1.00 89.31 68 VAL A CA 1
ATOM 462 C C . VAL A 1 68 ? 4.403 4.258 7.848 1.00 89.31 68 VAL A C 1
ATOM 464 O O . VAL A 1 68 ? 3.642 5.142 7.464 1.00 89.31 68 VAL A O 1
ATOM 467 N N . PHE A 1 69 ? 4.356 3.028 7.339 1.00 89.31 69 PHE A N 1
ATOM 468 C CA . PHE A 1 69 ? 3.415 2.660 6.288 1.00 89.31 69 PHE A CA 1
ATOM 469 C C . PHE A 1 69 ? 1.956 2.811 6.747 1.00 89.31 69 PHE A C 1
ATOM 471 O O . PHE A 1 69 ? 1.153 3.446 6.061 1.00 89.31 69 PHE A O 1
ATOM 478 N N . ILE A 1 70 ? 1.624 2.311 7.942 1.00 89.75 70 ILE A N 1
ATOM 479 C CA . ILE A 1 70 ? 0.287 2.430 8.538 1.00 89.75 70 ILE A CA 1
ATOM 480 C C . ILE A 1 70 ? -0.068 3.895 8.791 1.00 89.75 70 ILE A C 1
ATOM 482 O O . ILE A 1 70 ? -1.163 4.327 8.431 1.00 89.75 70 ILE A O 1
ATOM 486 N N . ALA A 1 71 ? 0.849 4.688 9.348 1.00 88.75 71 ALA A N 1
ATOM 487 C CA . ALA A 1 71 ? 0.604 6.109 9.579 1.00 88.75 71 ALA A CA 1
ATOM 488 C C . ALA A 1 71 ? 0.281 6.858 8.271 1.00 88.75 71 ALA A C 1
ATOM 490 O O . ALA A 1 71 ? -0.564 7.756 8.255 1.00 88.75 71 ALA A O 1
ATOM 491 N N . GLY A 1 72 ? 0.878 6.445 7.151 1.00 86.75 72 GLY A N 1
ATOM 492 C CA . GLY A 1 72 ? 0.612 7.025 5.835 1.00 86.75 72 GLY A CA 1
ATOM 493 C C . GLY A 1 72 ? -0.698 6.560 5.236 1.00 86.75 72 GLY A C 1
ATOM 494 O O . GLY A 1 72 ? -1.339 7.306 4.496 1.00 86.75 72 GLY A O 1
ATOM 495 N N . LEU A 1 73 ? -1.115 5.336 5.550 1.00 87.75 73 LEU A N 1
ATOM 496 C CA . LEU A 1 73 ? -2.418 4.811 5.168 1.00 87.75 73 LEU A CA 1
ATOM 497 C C . LEU A 1 73 ? -3.525 5.602 5.879 1.00 87.75 73 LEU A C 1
ATOM 499 O O . LEU A 1 73 ? -4.427 6.123 5.227 1.00 87.75 73 LEU A O 1
ATOM 503 N N . LEU A 1 74 ? -3.393 5.769 7.198 1.00 87.44 74 LEU A N 1
ATOM 504 C CA . LEU A 1 74 ? -4.330 6.521 8.038 1.00 87.44 74 LEU A CA 1
ATOM 505 C C . LEU A 1 74 ? -4.366 8.013 7.680 1.00 87.44 74 LEU A C 1
ATOM 507 O O . LEU A 1 74 ? -5.421 8.637 7.732 1.00 87.44 74 LEU A O 1
ATOM 511 N N . SER A 1 75 ? -3.239 8.577 7.241 1.00 86.31 75 SER A N 1
ATOM 512 C CA . SER A 1 75 ? -3.164 9.974 6.792 1.00 86.31 75 SER A CA 1
ATOM 513 C C . SER A 1 75 ? -3.647 10.187 5.349 1.00 86.31 75 SER A C 1
ATOM 515 O O . SER A 1 75 ? -3.576 11.305 4.845 1.00 86.31 75 SER A O 1
ATOM 517 N N . ASN A 1 76 ? -4.123 9.143 4.655 1.00 85.75 76 ASN A N 1
ATOM 518 C CA . ASN A 1 76 ? -4.468 9.170 3.223 1.00 85.75 76 ASN A CA 1
ATOM 519 C C . ASN A 1 76 ? -3.312 9.642 2.310 1.00 85.75 76 ASN A C 1
ATOM 521 O O . ASN A 1 76 ? -3.534 10.203 1.237 1.00 85.75 76 ASN A O 1
ATOM 525 N N . GLN A 1 77 ? -2.067 9.408 2.725 1.00 86.31 77 GLN A N 1
ATOM 526 C CA . GLN A 1 77 ? -0.839 9.777 2.005 1.00 86.31 77 GLN A CA 1
ATOM 527 C C . GLN A 1 77 ? -0.197 8.582 1.289 1.00 86.31 77 GLN A C 1
ATOM 529 O O . GLN A 1 77 ? 0.925 8.665 0.784 1.00 86.31 77 GLN A O 1
ATOM 534 N N . THR A 1 78 ? -0.898 7.450 1.247 1.00 87.88 78 THR A N 1
ATOM 535 C CA . THR A 1 78 ? -0.420 6.240 0.584 1.00 87.88 78 THR A CA 1
ATOM 536 C C . THR A 1 78 ? -0.952 6.178 -0.831 1.00 87.88 78 THR A C 1
ATOM 538 O O . THR A 1 78 ? -2.153 6.258 -1.073 1.00 87.88 78 THR A O 1
ATOM 541 N N . TYR A 1 79 ? -0.039 6.024 -1.775 1.00 87.00 79 TYR A N 1
ATOM 542 C CA . TYR A 1 79 ? -0.293 6.120 -3.192 1.00 87.00 79 TYR A CA 1
ATOM 543 C C . TYR A 1 79 ? 0.007 4.800 -3.892 1.00 87.00 79 TYR A C 1
ATOM 545 O O . TYR A 1 79 ? 1.130 4.300 -3.836 1.00 87.00 79 TYR A O 1
ATOM 553 N N . LEU A 1 80 ? -0.983 4.251 -4.592 1.00 87.50 80 LEU A N 1
ATOM 554 C CA . LEU A 1 80 ? -0.813 3.076 -5.433 1.00 87.50 80 LEU A CA 1
ATOM 555 C C . LEU A 1 80 ? -0.614 3.515 -6.883 1.00 87.50 80 LEU A C 1
ATOM 557 O O . LEU A 1 80 ? -1.469 4.194 -7.460 1.00 87.50 80 LEU A O 1
ATOM 561 N N . ASN A 1 81 ? 0.494 3.070 -7.481 1.00 86.00 81 ASN A N 1
ATOM 562 C CA . ASN A 1 81 ? 0.732 3.236 -8.906 1.00 86.00 81 ASN A CA 1
ATOM 563 C C . ASN A 1 81 ? 0.906 1.898 -9.615 1.00 86.00 81 ASN A C 1
ATOM 565 O O . ASN A 1 81 ? 1.736 1.052 -9.267 1.00 86.00 81 ASN A O 1
ATOM 569 N N . ILE A 1 82 ? 0.146 1.770 -10.686 1.00 84.06 82 ILE A N 1
ATOM 570 C CA . ILE A 1 82 ? 0.085 0.644 -11.588 1.00 84.06 82 ILE A CA 1
ATOM 571 C C . ILE A 1 82 ? 0.569 1.169 -12.942 1.00 84.06 82 ILE A C 1
ATOM 573 O O . ILE A 1 82 ? -0.155 1.918 -13.581 1.00 84.06 82 ILE A O 1
ATOM 577 N N . HIS A 1 83 ? 1.775 0.806 -13.400 1.00 81.38 83 HIS A N 1
ATOM 578 C CA . HIS A 1 83 ? 2.300 1.277 -14.690 1.00 81.38 83 HIS A CA 1
ATOM 579 C C . HIS A 1 83 ? 2.876 0.163 -15.568 1.00 81.38 83 HIS A C 1
ATOM 581 O O . HIS A 1 83 ? 3.091 -0.972 -15.127 1.00 81.38 83 HIS A O 1
ATOM 587 N N . THR A 1 84 ? 3.093 0.496 -16.836 1.00 77.44 84 THR A N 1
ATOM 588 C CA . THR A 1 84 ? 3.792 -0.326 -17.831 1.00 77.44 84 THR A CA 1
ATOM 589 C C . THR A 1 84 ? 4.870 0.505 -18.505 1.00 77.44 84 THR A C 1
ATOM 591 O O . THR A 1 84 ? 4.956 1.711 -18.288 1.00 77.44 84 THR A O 1
ATOM 594 N N . VAL A 1 85 ? 5.711 -0.124 -19.327 1.00 76.44 85 VAL A N 1
ATOM 595 C CA . VAL A 1 85 ? 6.733 0.617 -20.084 1.00 76.44 85 VAL A CA 1
ATOM 596 C C . VAL A 1 85 ? 6.114 1.574 -21.109 1.00 76.44 85 VAL A C 1
ATOM 598 O O . VAL A 1 85 ? 6.703 2.605 -21.401 1.00 76.44 85 VAL A O 1
ATOM 601 N N . ASN A 1 86 ? 4.925 1.250 -21.633 1.00 78.88 86 ASN A N 1
ATOM 602 C CA . ASN A 1 86 ? 4.195 2.087 -22.588 1.00 78.88 86 ASN A CA 1
ATOM 603 C C . ASN A 1 86 ? 3.476 3.255 -21.902 1.00 78.88 86 ASN A C 1
ATOM 605 O O . ASN A 1 86 ? 3.305 4.307 -22.508 1.00 78.88 86 ASN A O 1
ATOM 609 N N . PHE A 1 87 ? 3.103 3.085 -20.632 1.00 78.88 87 PHE A N 1
ATOM 610 C CA . PHE A 1 87 ? 2.471 4.111 -19.808 1.00 78.88 87 PHE A CA 1
ATOM 611 C C . PHE A 1 87 ? 3.287 4.333 -18.529 1.00 78.88 87 PHE A C 1
ATOM 613 O O . PHE A 1 87 ? 2.837 3.970 -17.437 1.00 78.88 87 PHE A O 1
ATOM 620 N N . PRO A 1 88 ? 4.494 4.925 -18.628 1.00 76.19 88 PRO A N 1
ATOM 621 C CA . PRO A 1 88 ? 5.395 5.085 -17.485 1.00 76.19 88 PRO A CA 1
ATOM 622 C C . PRO A 1 88 ? 4.816 6.009 -16.406 1.00 76.19 88 PRO A C 1
ATOM 624 O O . PRO A 1 88 ? 5.143 5.871 -15.230 1.00 76.19 88 PRO A O 1
ATOM 627 N N . GLY A 1 89 ? 3.908 6.913 -16.791 1.00 72.00 89 GLY A N 1
ATOM 628 C CA . GLY A 1 89 ? 3.175 7.785 -15.873 1.00 72.00 89 GLY A CA 1
ATOM 629 C C . GLY A 1 89 ? 2.093 7.087 -15.039 1.00 72.00 89 GLY A C 1
ATOM 630 O O . GLY A 1 89 ? 1.562 7.724 -14.134 1.00 72.00 89 GLY A O 1
ATOM 631 N N . GLY A 1 90 ? 1.776 5.814 -15.304 1.00 73.56 90 GLY A N 1
ATOM 632 C CA . GLY A 1 90 ? 0.707 5.061 -14.636 1.00 73.56 90 GLY A CA 1
ATOM 633 C C . GLY A 1 90 ? -0.525 4.834 -15.511 1.00 73.56 90 GLY A C 1
ATOM 634 O O . GLY A 1 90 ? -1.066 5.771 -16.083 1.00 73.56 90 GLY A O 1
ATOM 635 N N . GLU A 1 91 ? -0.973 3.580 -15.574 1.00 79.31 91 GLU A N 1
ATOM 636 C CA . GLU A 1 91 ? -2.242 3.139 -16.171 1.00 79.31 91 GLU A CA 1
ATOM 637 C C . GLU A 1 91 ? -3.409 3.256 -15.174 1.00 79.31 91 GLU A C 1
ATOM 639 O O . GLU A 1 91 ? -4.513 3.617 -15.561 1.00 79.31 91 GLU A O 1
ATOM 644 N N . ILE A 1 92 ? -3.175 2.964 -13.885 1.00 82.69 92 ILE A N 1
ATOM 645 C CA . ILE A 1 92 ? -4.162 3.070 -12.790 1.00 82.69 92 ILE A CA 1
ATOM 646 C C . ILE A 1 92 ? -3.463 3.690 -11.583 1.00 82.69 92 ILE A C 1
ATOM 648 O O . ILE A 1 92 ? -2.333 3.334 -11.237 1.00 82.69 92 ILE A O 1
ATOM 652 N N . ARG A 1 93 ? -4.116 4.677 -10.975 1.00 85.94 93 ARG A N 1
ATOM 653 C CA . ARG A 1 93 ? -3.499 5.590 -10.015 1.00 85.94 93 ARG A CA 1
ATOM 654 C C . ARG A 1 93 ? -4.536 6.012 -8.990 1.00 85.94 93 ARG A C 1
ATOM 656 O O . ARG A 1 93 ? -5.574 6.545 -9.371 1.00 85.94 93 ARG A O 1
ATOM 663 N N . ALA A 1 94 ? -4.257 5.802 -7.710 1.00 84.69 94 ALA A N 1
ATOM 664 C CA . ALA A 1 94 ? -5.148 6.250 -6.647 1.00 84.69 94 ALA A CA 1
ATOM 665 C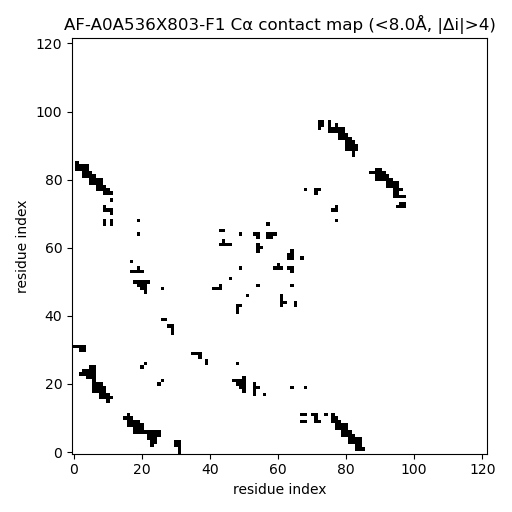 C . ALA A 1 94 ? -4.405 6.409 -5.320 1.00 84.69 94 ALA A C 1
ATOM 667 O O . ALA A 1 94 ? -3.428 5.709 -5.050 1.00 84.69 94 ALA A O 1
ATOM 668 N N . PHE A 1 95 ? -4.914 7.306 -4.478 1.00 86.75 95 PHE A N 1
ATOM 669 C CA . PHE A 1 95 ? -4.597 7.282 -3.057 1.00 86.75 95 PHE A CA 1
ATOM 670 C C . PHE A 1 95 ? -5.436 6.206 -2.377 1.00 86.75 95 PHE A C 1
ATOM 672 O O . PHE A 1 95 ? -6.644 6.115 -2.607 1.00 86.75 95 PHE A O 1
ATOM 679 N N . LEU A 1 96 ? -4.788 5.394 -1.551 1.00 87.00 96 LEU A N 1
ATOM 680 C CA . LEU A 1 96 ? -5.474 4.443 -0.695 1.00 87.00 96 LEU A CA 1
ATOM 681 C C . LEU A 1 96 ? -6.172 5.224 0.414 1.00 87.00 96 LEU A C 1
ATOM 683 O O . LEU A 1 96 ? -5.556 6.056 1.080 1.00 87.00 96 LEU A O 1
ATOM 687 N N . ARG A 1 97 ? -7.464 4.952 0.581 1.00 84.19 97 ARG A N 1
ATOM 688 C CA . ARG A 1 97 ? -8.279 5.507 1.656 1.00 84.19 97 ARG A CA 1
ATOM 689 C C . ARG A 1 97 ? -8.620 4.401 2.629 1.00 84.19 97 ARG A C 1
ATOM 691 O O . ARG A 1 97 ? -9.102 3.350 2.211 1.00 84.19 97 ARG A O 1
ATOM 698 N N . VAL A 1 98 ? -8.395 4.661 3.909 1.00 81.94 98 VAL A N 1
ATOM 699 C CA . VAL A 1 98 ? -8.927 3.822 4.981 1.00 81.94 98 VAL A CA 1
ATOM 700 C C . VAL A 1 98 ? -10.339 4.320 5.262 1.00 81.94 98 VAL A C 1
ATOM 702 O O . VAL A 1 98 ? -10.497 5.499 5.581 1.00 81.94 98 VAL A O 1
ATOM 705 N N . PRO A 1 99 ? -11.378 3.487 5.090 1.00 79.56 99 PRO A N 1
ATOM 706 C CA . PRO A 1 99 ? -12.723 3.867 5.485 1.00 79.56 99 PRO A CA 1
ATOM 707 C C . PRO A 1 99 ? -12.746 4.208 6.974 1.00 79.56 99 PRO A C 1
ATOM 709 O O . PRO A 1 99 ? -12.249 3.435 7.795 1.00 79.56 99 PRO A O 1
ATOM 712 N N . GLU A 1 100 ? -13.330 5.356 7.312 1.00 78.56 100 GLU A N 1
ATOM 713 C CA . GLU A 1 100 ? -13.552 5.719 8.708 1.00 78.56 100 GLU A CA 1
ATOM 714 C C . GLU A 1 100 ? -14.399 4.635 9.398 1.00 78.56 100 GLU A C 1
ATOM 716 O O . GLU A 1 100 ? -15.347 4.115 8.791 1.00 78.56 100 GLU A O 1
ATOM 721 N N . PRO A 1 101 ? -14.100 4.274 10.657 1.00 78.00 101 PRO A N 1
ATOM 722 C CA . PRO A 1 101 ? -14.853 3.250 11.361 1.00 78.00 101 PRO A CA 1
ATOM 723 C C . PRO A 1 101 ? -16.348 3.593 11.450 1.00 78.00 101 PRO A C 1
ATOM 725 O O . PRO A 1 101 ? -16.731 4.698 11.841 1.00 78.00 101 PRO A O 1
ATOM 728 N N . ALA A 1 102 ? -17.217 2.608 11.192 1.00 84.00 102 ALA A N 1
ATOM 729 C CA . ALA A 1 102 ? -18.673 2.751 11.340 1.00 84.00 102 ALA A CA 1
ATOM 730 C C . ALA A 1 102 ? -19.106 3.157 12.767 1.00 84.00 102 ALA A C 1
ATOM 732 O O . ALA A 1 102 ? -20.238 3.590 12.984 1.00 84.00 102 ALA A O 1
ATOM 733 N N . THR A 1 103 ? -18.199 3.062 13.743 1.00 82.75 103 THR A N 1
ATOM 734 C CA . THR A 1 103 ? -18.399 3.535 15.115 1.00 82.75 103 THR A CA 1
ATOM 735 C C . THR A 1 103 ? -18.698 5.029 15.185 1.00 82.75 103 THR A C 1
ATOM 737 O O . THR A 1 103 ? -19.477 5.418 16.046 1.00 82.75 103 THR A O 1
ATOM 740 N N . LEU A 1 104 ? -18.174 5.862 14.277 1.00 84.81 104 LEU A N 1
ATOM 741 C CA . LEU A 1 104 ? -18.500 7.295 14.244 1.00 84.81 104 LEU A CA 1
ATOM 742 C C . LEU A 1 104 ? -19.961 7.537 13.859 1.00 84.81 104 LEU A C 1
ATOM 744 O O . LEU A 1 104 ? -20.641 8.358 14.474 1.00 84.81 104 LEU A O 1
ATOM 748 N N . VAL A 1 105 ? -20.468 6.778 12.885 1.00 88.69 105 VAL A N 1
ATOM 749 C CA . VAL A 1 105 ? -21.887 6.813 12.507 1.00 88.69 105 VAL A CA 1
ATOM 750 C C . VAL A 1 105 ? -22.744 6.325 13.672 1.00 88.69 105 VAL A C 1
ATOM 752 O O . VAL A 1 105 ? -23.722 6.977 14.032 1.00 88.69 105 VAL A O 1
ATOM 755 N N . LEU A 1 106 ? -22.349 5.223 14.314 1.00 90.19 106 LEU A N 1
ATOM 756 C CA . LEU A 1 106 ? -23.072 4.669 15.457 1.00 90.19 106 LEU A CA 1
ATOM 757 C C . LEU A 1 106 ? -23.092 5.636 16.650 1.00 90.19 106 LEU A C 1
ATOM 759 O O . LEU A 1 106 ? -24.123 5.804 17.297 1.00 90.19 106 LEU A O 1
ATOM 763 N N . PHE A 1 1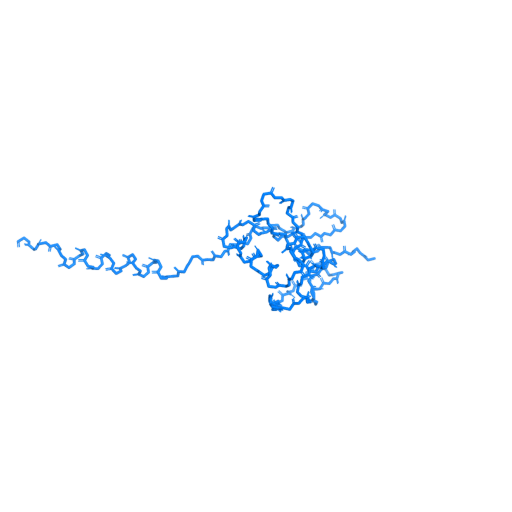07 ? -21.973 6.311 16.908 1.00 90.62 107 PHE A N 1
ATOM 764 C CA . PHE A 1 107 ? -21.851 7.343 17.931 1.00 90.62 107 PHE A CA 1
ATOM 765 C C . PHE A 1 107 ? -22.749 8.545 17.621 1.00 90.62 107 PHE A C 1
ATOM 767 O O . PHE A 1 107 ? -23.476 9.011 18.498 1.00 90.62 107 PHE A O 1
ATOM 774 N N . GLY A 1 108 ? -22.781 8.999 16.364 1.00 90.88 108 GLY A N 1
ATOM 775 C CA . GLY A 1 108 ? -23.697 10.048 15.915 1.00 90.88 108 GLY A CA 1
ATOM 776 C C . GLY A 1 108 ? -25.169 9.667 16.101 1.00 90.88 108 GLY A C 1
ATOM 777 O O . GLY A 1 108 ? -25.953 10.466 16.615 1.00 90.88 108 GLY A O 1
ATOM 778 N N . ILE A 1 109 ? -25.538 8.428 15.765 1.00 94.19 109 ILE A N 1
ATOM 779 C CA . ILE A 1 109 ? -26.893 7.897 15.980 1.00 94.19 109 ILE A CA 1
ATOM 780 C C . ILE A 1 109 ? -27.220 7.829 17.478 1.00 94.19 109 ILE A C 1
ATOM 782 O O . ILE A 1 109 ? -28.314 8.224 17.882 1.00 94.19 109 ILE A O 1
ATOM 786 N N . ALA A 1 110 ? -26.281 7.384 18.315 1.00 93.94 110 ALA A N 1
ATOM 787 C CA . ALA A 1 110 ? -26.470 7.312 19.762 1.00 93.94 110 ALA A CA 1
ATOM 788 C C . ALA A 1 110 ? -26.699 8.702 20.378 1.00 93.94 110 ALA A C 1
ATOM 790 O O . ALA A 1 110 ? -27.648 8.891 21.140 1.00 93.94 110 ALA A O 1
ATOM 791 N N . LEU A 1 111 ? -25.886 9.696 20.004 1.00 94.69 111 LEU A N 1
ATOM 792 C CA . LEU A 1 111 ? -26.059 11.079 20.453 1.00 94.69 111 LEU A CA 1
ATOM 793 C C . LEU A 1 111 ? -27.395 11.669 19.991 1.00 94.69 111 LEU A C 1
ATOM 795 O O . LEU A 1 111 ? -28.089 12.304 20.788 1.00 94.69 111 LEU A O 1
ATOM 799 N N . ALA A 1 112 ? -27.789 11.425 18.738 1.00 92.50 112 ALA A N 1
ATOM 800 C CA . ALA A 1 112 ? -29.086 11.850 18.226 1.00 92.50 112 ALA A CA 1
ATOM 801 C C . ALA A 1 112 ? -30.236 11.211 19.024 1.00 92.50 112 ALA A C 1
ATOM 803 O O . ALA A 1 112 ? -31.140 11.919 19.463 1.00 92.50 112 ALA A O 1
ATOM 804 N N . GLY A 1 113 ? -30.176 9.903 19.295 1.00 91.75 113 GLY A N 1
ATOM 805 C CA . GLY A 1 113 ? -31.165 9.196 20.113 1.00 91.75 113 GLY A CA 1
ATOM 806 C C . GLY A 1 113 ? -31.299 9.768 21.532 1.00 91.75 113 GLY A C 1
ATOM 807 O O . GLY A 1 113 ? -32.411 9.983 22.019 1.00 91.75 113 GLY A O 1
ATOM 808 N N . VAL A 1 114 ? -30.182 10.105 22.185 1.00 92.19 114 VAL A N 1
ATOM 809 C CA . VAL A 1 114 ? -30.196 10.768 23.503 1.00 92.19 114 VAL A CA 1
ATOM 810 C C . VAL A 1 114 ? -30.784 12.181 23.415 1.00 92.19 114 VAL A C 1
ATOM 812 O O . VAL A 1 114 ? -31.572 12.579 24.271 1.00 92.19 114 VAL A O 1
ATOM 815 N N . ALA A 1 115 ? -30.462 12.946 22.373 1.00 88.88 115 ALA A N 1
ATOM 816 C CA . ALA A 1 115 ? -31.031 14.278 22.175 1.00 88.88 115 ALA A CA 1
ATOM 817 C C . ALA A 1 115 ? -32.552 14.230 21.930 1.00 88.88 115 ALA A C 1
ATOM 819 O O . ALA A 1 115 ? -33.289 15.057 22.469 1.00 88.88 115 ALA A O 1
ATOM 820 N N . PHE A 1 116 ? -33.038 13.238 21.177 1.00 87.81 116 PHE A N 1
ATOM 821 C CA . PHE A 1 116 ? -34.469 13.029 20.942 1.00 87.81 116 PHE A CA 1
ATOM 822 C C . PHE A 1 116 ? -35.227 12.637 22.213 1.00 87.81 116 PHE A C 1
ATOM 824 O O . PHE A 1 116 ? -36.339 13.118 22.420 1.00 87.81 116 PHE A O 1
ATOM 831 N N . THR A 1 117 ? -34.635 11.823 23.091 1.00 84.69 117 THR A N 1
ATOM 832 C CA . THR A 1 117 ? -35.268 11.441 24.369 1.00 84.69 117 THR A CA 1
ATOM 833 C C . THR A 1 117 ? -35.269 12.565 25.407 1.00 84.69 117 THR A C 1
ATOM 835 O O . THR A 1 117 ? -36.124 12.573 26.288 1.00 84.69 117 THR A O 1
ATOM 838 N N . ARG A 1 118 ? -34.356 13.539 25.292 1.00 82.00 118 ARG A N 1
ATOM 839 C CA . ARG A 1 118 ? -34.263 14.706 26.186 1.00 82.00 118 ARG A CA 1
ATOM 840 C C . ARG A 1 118 ? -35.085 15.920 25.746 1.00 82.00 118 ARG A C 1
ATOM 842 O O . ARG A 1 118 ? -35.091 16.916 26.467 1.00 82.00 118 ARG A O 1
ATOM 849 N N . ARG A 1 119 ? -35.775 15.878 24.599 1.00 77.94 119 ARG A N 1
ATOM 850 C CA . ARG A 1 119 ? -36.679 16.972 24.207 1.00 77.94 119 ARG A CA 1
ATOM 851 C C . ARG A 1 119 ? -37.851 17.050 25.202 1.00 77.94 119 ARG A C 1
ATOM 853 O O . ARG A 1 119 ? -38.574 16.060 25.325 1.00 77.94 119 ARG A O 1
ATOM 860 N N . PRO A 1 120 ? -38.054 18.183 25.908 1.00 72.56 120 PRO A N 1
ATOM 861 C CA . PRO A 1 120 ? -39.208 18.344 26.785 1.00 72.56 120 PRO A CA 1
ATOM 862 C C . PRO A 1 120 ? -40.485 18.227 25.947 1.00 72.56 120 PRO A C 1
ATOM 864 O O . PRO A 1 120 ? -40.602 18.852 24.891 1.00 72.56 120 PRO A O 1
ATOM 867 N N . ARG A 1 121 ? -41.402 17.359 26.382 1.00 70.75 121 ARG A N 1
ATOM 868 C CA . ARG A 1 121 ? -42.723 17.224 25.759 1.00 70.75 121 ARG A CA 1
ATOM 869 C C . ARG A 1 121 ? -43.542 18.491 26.071 1.00 70.75 121 ARG A C 1
ATOM 871 O O . ARG A 1 121 ? -43.423 18.961 27.203 1.00 70.75 121 ARG A O 1
ATOM 878 N N . PRO A 1 122 ? -44.290 19.048 25.100 1.00 67.50 122 PRO A N 1
ATOM 879 C CA . PRO A 1 122 ? -45.181 20.182 25.339 1.00 67.50 122 PRO A CA 1
ATOM 880 C C . PRO A 1 122 ? -46.312 19.827 26.309 1.00 67.50 122 PRO A C 1
ATOM 882 O O . PRO A 1 122 ? -46.686 18.630 26.366 1.00 67.50 122 PRO A O 1
#

Nearest PDB structures (foldseek):
  5nyw-assembly2_2  TM=3.811E-01  e=1.329E+00  Yersinia bercovieri
  5nyw-assembly1_N  TM=3.773E-01  e=3.285E+00  Yersinia bercovieri

Secondary structure (DSSP, 8-state):
----EEEEEE--SSS--EE-B-SSS-TT---S-SS--------TTSGGGB-HHHHHHTTSSHHHHHHHHHHHHHTT-EEEEEE-SS-TT-SEEEE--PPPPTHHHHHHHHHHHHHHHTSPP-